Protein AF-A0A844Y993-F1 (afdb_monomer_lite)

Sequence (90 aa):
MMAAHPSSRDNRLALAAAIPFLLSLALLGFAISRQTFLAFAIGWPLVQIFGYGGSLSLAKGIIDHPLVKTQIVLHWMMLALVIAVLVGAA

Secondary structure (DSSP, 8-state):
-PPPPPPHHHHHHHHHHHHHHHHHHHHHHHHHHTT-HHHHHHHHHHHHHHHHHHHHHHTTT-TTSHHHHHHHHHHHHHHHHHHHHHHHT-

Radius of gyration: 15.12 Å; chains: 1; bounding box: 40×34×36 Å

Structure (mmCIF, N/CA/C/O backbone):
data_AF-A0A844Y993-F1
#
_entry.id   AF-A0A844Y993-F1
#
loop_
_atom_site.group_PDB
_atom_site.id
_atom_site.type_symbol
_atom_site.label_atom_id
_atom_site.label_alt_id
_atom_site.label_comp_id
_atom_site.label_asym_id
_atom_site.label_entity_id
_atom_site.label_seq_id
_atom_site.pdbx_PDB_ins_code
_atom_site.Cartn_x
_atom_site.Cartn_y
_atom_site.Cartn_z
_atom_site.occupancy
_atom_site.B_iso_or_equiv
_atom_site.auth_seq_id
_atom_site.auth_comp_id
_atom_site.auth_asym_id
_atom_site.auth_atom_id
_atom_site.pdbx_PDB_model_num
ATOM 1 N N . MET A 1 1 ? 16.897 -25.716 -13.729 1.00 45.41 1 MET A N 1
ATOM 2 C CA . MET A 1 1 ? 16.804 -24.284 -14.085 1.00 45.41 1 MET A CA 1
ATOM 3 C C . MET A 1 1 ? 17.245 -23.496 -12.855 1.00 45.41 1 MET A C 1
ATOM 5 O O . MET A 1 1 ? 16.499 -23.447 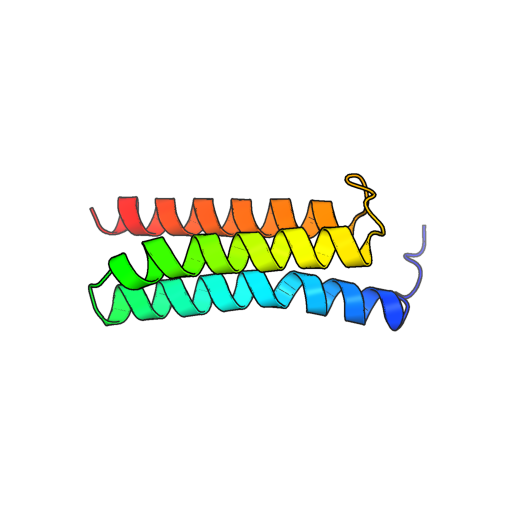-11.890 1.00 45.41 1 MET A O 1
ATOM 9 N N . MET A 1 2 ? 18.504 -23.046 -12.800 1.00 44.34 2 MET A N 1
ATOM 10 C CA . MET A 1 2 ? 19.033 -22.306 -11.641 1.00 44.34 2 MET A CA 1
ATOM 11 C C . MET A 1 2 ? 18.470 -20.882 -11.670 1.00 44.34 2 MET A C 1
ATOM 13 O O . MET A 1 2 ? 18.627 -20.193 -12.677 1.00 44.34 2 MET A O 1
ATOM 17 N N . ALA A 1 3 ? 17.784 -20.459 -10.607 1.00 59.53 3 ALA A N 1
ATOM 18 C CA . ALA A 1 3 ? 17.325 -19.080 -10.477 1.00 59.53 3 ALA A CA 1
ATOM 19 C C . ALA A 1 3 ? 18.550 -18.153 -10.462 1.00 59.53 3 ALA A C 1
ATOM 21 O O . ALA A 1 3 ? 19.442 -18.316 -9.629 1.00 59.53 3 ALA A O 1
ATOM 22 N N . ALA A 1 4 ? 18.620 -17.223 -11.416 1.00 66.81 4 ALA A N 1
ATOM 23 C CA . ALA A 1 4 ? 19.683 -16.228 -11.464 1.00 66.81 4 ALA A CA 1
ATOM 24 C C . ALA A 1 4 ? 19.681 -15.398 -10.170 1.00 66.81 4 ALA A C 1
ATOM 26 O O . ALA A 1 4 ? 18.618 -15.047 -9.654 1.00 66.81 4 ALA A O 1
ATOM 27 N N . HIS A 1 5 ? 20.867 -15.088 -9.645 1.00 67.31 5 HIS A N 1
ATOM 28 C CA . HIS A 1 5 ? 20.996 -14.282 -8.435 1.00 67.31 5 HIS A CA 1
ATOM 29 C C . HIS A 1 5 ? 20.410 -12.880 -8.702 1.00 67.31 5 HIS A C 1
ATOM 31 O O . HIS A 1 5 ? 20.826 -12.243 -9.675 1.00 67.31 5 HIS A O 1
ATOM 37 N N . PRO A 1 6 ? 19.451 -12.389 -7.894 1.00 70.31 6 PRO A N 1
ATOM 38 C CA . PRO A 1 6 ? 18.811 -11.102 -8.149 1.00 70.31 6 PRO A CA 1
ATOM 39 C C . PRO A 1 6 ? 19.845 -9.977 -8.111 1.00 70.31 6 PRO A C 1
ATOM 41 O O . PRO A 1 6 ? 20.707 -9.937 -7.225 1.00 70.31 6 PRO A O 1
ATOM 44 N N . SER A 1 7 ? 19.775 -9.067 -9.085 1.00 82.69 7 SER A N 1
ATOM 45 C CA . SER A 1 7 ? 20.707 -7.948 -9.153 1.00 82.69 7 SER A CA 1
ATOM 46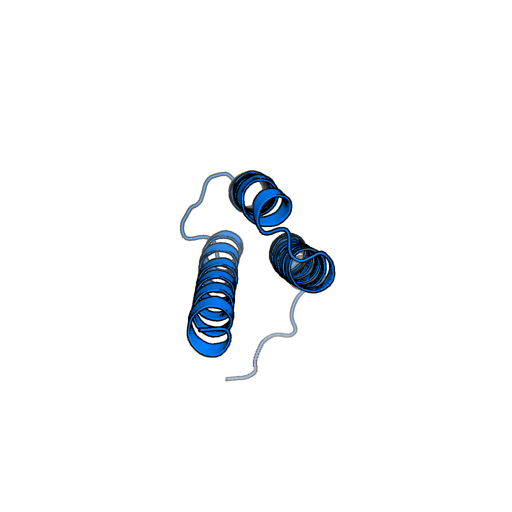 C C . SER A 1 7 ? 20.415 -6.930 -8.044 1.00 82.69 7 SER A C 1
ATOM 48 O O . SER A 1 7 ? 19.297 -6.814 -7.537 1.00 82.69 7 SER A O 1
ATOM 50 N N . SER A 1 8 ? 21.411 -6.117 -7.682 1.00 82.75 8 SER A N 1
ATOM 51 C CA . SER A 1 8 ? 21.229 -5.027 -6.708 1.00 82.75 8 SER A CA 1
ATOM 52 C C . SER A 1 8 ? 20.147 -4.025 -7.134 1.00 82.75 8 SER A C 1
ATOM 54 O O . SER A 1 8 ? 19.507 -3.402 -6.285 1.00 82.75 8 SER A O 1
ATOM 56 N N . ARG A 1 9 ? 19.911 -3.888 -8.445 1.00 82.62 9 ARG A N 1
ATOM 57 C CA . ARG A 1 9 ? 18.834 -3.079 -9.015 1.00 82.62 9 ARG A CA 1
ATOM 58 C C . ARG A 1 9 ? 17.466 -3.710 -8.763 1.00 82.62 9 ARG A C 1
ATOM 60 O O . ARG A 1 9 ? 16.559 -2.991 -8.354 1.00 82.62 9 ARG A O 1
ATOM 67 N N . ASP A 1 10 ? 17.333 -5.020 -8.944 1.00 81.12 10 ASP A N 1
ATOM 68 C CA . ASP A 1 10 ? 16.070 -5.736 -8.727 1.00 81.12 10 ASP A CA 1
ATOM 69 C C . ASP A 1 10 ? 15.646 -5.669 -7.259 1.00 81.12 10 ASP A C 1
ATOM 71 O O . ASP A 1 10 ? 14.489 -5.376 -6.966 1.00 81.12 10 ASP A O 1
ATOM 75 N N . ASN A 1 11 ? 16.599 -5.801 -6.331 1.00 84.00 11 ASN A N 1
ATOM 76 C CA . ASN A 1 11 ? 16.334 -5.641 -4.898 1.00 84.00 11 ASN A CA 1
ATOM 77 C C . ASN A 1 11 ? 15.847 -4.225 -4.550 1.00 84.00 11 ASN A C 1
ATOM 79 O O . ASN A 1 11 ? 14.917 -4.064 -3.761 1.00 84.00 11 ASN A O 1
ATOM 83 N N . ARG A 1 12 ? 16.437 -3.183 -5.156 1.00 85.38 12 ARG A N 1
ATOM 84 C CA . ARG A 1 12 ? 15.994 -1.790 -4.958 1.00 85.38 12 ARG A CA 1
ATOM 85 C C . ARG A 1 12 ? 14.589 -1.556 -5.504 1.00 85.38 12 ARG A C 1
ATOM 87 O O . ARG A 1 12 ? 13.805 -0.852 -4.877 1.00 85.38 12 ARG A O 1
ATOM 94 N N . LEU A 1 13 ? 14.271 -2.143 -6.654 1.00 85.38 13 LEU A N 1
ATOM 95 C CA . LEU A 1 13 ? 12.948 -2.053 -7.268 1.00 85.38 13 LEU A CA 1
ATOM 96 C C . LEU A 1 13 ? 11.894 -2.805 -6.448 1.00 85.38 13 LEU A C 1
ATOM 98 O O . LEU A 1 13 ? 10.815 -2.269 -6.210 1.00 85.38 13 LEU A O 1
ATOM 102 N N . ALA A 1 14 ? 12.220 -3.997 -5.947 1.00 82.75 14 ALA A N 1
ATOM 103 C CA . ALA A 1 14 ? 11.356 -4.743 -5.039 1.00 82.75 14 ALA A CA 1
ATOM 104 C C . ALA A 1 14 ? 11.084 -3.959 -3.746 1.00 82.75 14 ALA A C 1
ATOM 106 O O . ALA A 1 14 ? 9.933 -3.841 -3.328 1.00 82.75 14 ALA A O 1
ATOM 107 N N . LEU A 1 15 ? 12.116 -3.348 -3.155 1.00 86.44 15 LEU A N 1
ATOM 108 C CA . LEU A 1 15 ? 11.960 -2.493 -1.978 1.00 86.44 15 LEU A CA 1
ATOM 109 C C . LEU A 1 15 ? 11.090 -1.263 -2.278 1.00 86.44 15 LEU A C 1
ATOM 111 O O . LEU A 1 15 ? 10.184 -0.951 -1.510 1.00 86.44 15 LEU A O 1
ATOM 115 N N . ALA A 1 16 ? 11.316 -0.598 -3.414 1.00 86.62 16 ALA A N 1
ATOM 116 C CA . ALA A 1 16 ? 10.498 0.533 -3.846 1.00 86.62 16 ALA A CA 1
ATOM 117 C C . ALA A 1 16 ? 9.021 0.143 -4.027 1.00 86.62 16 ALA A C 1
ATOM 119 O O . ALA A 1 16 ? 8.134 0.921 -3.679 1.00 86.62 16 ALA A O 1
ATOM 120 N N . ALA A 1 17 ? 8.743 -1.070 -4.517 1.00 85.38 17 ALA A N 1
ATOM 121 C CA . ALA A 1 17 ? 7.383 -1.595 -4.595 1.00 85.38 17 ALA A CA 1
ATOM 122 C C . ALA A 1 17 ? 6.792 -1.955 -3.217 1.00 85.38 17 ALA A C 1
ATOM 124 O O . ALA A 1 17 ? 5.599 -1.783 -2.984 1.00 85.38 17 ALA A O 1
ATOM 125 N N . ALA A 1 18 ? 7.602 -2.421 -2.271 1.00 90.56 18 ALA A N 1
ATOM 126 C CA . ALA A 1 18 ? 7.110 -2.787 -0.947 1.00 90.56 18 ALA A CA 1
ATOM 127 C C . ALA A 1 18 ? 6.701 -1.569 -0.097 1.00 90.56 18 ALA A C 1
ATOM 129 O O . ALA A 1 18 ? 5.781 -1.675 0.711 1.00 90.56 18 ALA A O 1
ATOM 130 N N . ILE A 1 19 ? 7.343 -0.408 -0.280 1.00 93.75 19 ILE A N 1
ATOM 131 C CA . ILE A 1 19 ? 7.112 0.782 0.560 1.00 93.75 19 ILE A CA 1
ATOM 132 C C . ILE A 1 19 ? 5.632 1.224 0.582 1.00 93.75 19 ILE A C 1
ATOM 134 O O . ILE A 1 19 ? 5.080 1.320 1.679 1.00 93.75 19 ILE A O 1
ATOM 138 N N . PRO A 1 20 ? 4.942 1.446 -0.557 1.00 94.81 20 PRO A N 1
ATOM 139 C CA . PRO A 1 20 ? 3.523 1.825 -0.552 1.00 94.81 20 PRO A CA 1
ATOM 140 C C . PRO A 1 20 ? 2.616 0.796 0.132 1.00 94.81 20 PRO A C 1
ATOM 142 O O . PRO A 1 20 ? 1.689 1.156 0.858 1.00 94.81 20 PRO A O 1
ATOM 145 N N . PHE A 1 21 ? 2.913 -0.493 -0.033 1.00 94.50 21 PHE A N 1
ATOM 146 C CA . PHE A 1 21 ? 2.161 -1.553 0.630 1.00 94.50 21 PHE A CA 1
ATOM 147 C C . PHE A 1 21 ? 2.335 -1.509 2.154 1.00 94.50 21 PHE A C 1
ATOM 149 O O . PHE A 1 21 ? 1.351 -1.505 2.891 1.00 94.50 21 PHE A O 1
ATOM 156 N N . LEU A 1 22 ? 3.576 -1.397 2.635 1.00 95.94 22 LEU A N 1
ATOM 157 C CA . LEU A 1 22 ? 3.867 -1.312 4.069 1.00 95.94 22 LEU A CA 1
ATOM 158 C C . LEU A 1 22 ? 3.277 -0.045 4.703 1.00 95.94 22 LEU A C 1
ATOM 160 O O . LEU A 1 22 ? 2.752 -0.106 5.814 1.00 95.94 22 LEU A O 1
ATOM 164 N N . LEU A 1 23 ? 3.299 1.085 3.990 1.00 96.81 23 LEU A N 1
ATOM 165 C CA . LEU A 1 23 ? 2.627 2.314 4.422 1.00 96.81 23 LEU A CA 1
ATOM 166 C C . LEU A 1 23 ? 1.113 2.124 4.530 1.00 96.81 23 LEU A C 1
ATOM 168 O O . LEU A 1 23 ? 0.512 2.572 5.505 1.00 96.81 23 LEU A O 1
ATOM 172 N N . SER A 1 24 ? 0.502 1.426 3.571 1.00 96.31 24 SER A N 1
ATOM 173 C CA . SER A 1 24 ? -0.926 1.095 3.623 1.00 96.31 24 SER A CA 1
ATOM 174 C C . SER A 1 24 ? -1.257 0.239 4.848 1.00 96.31 24 SER A C 1
ATOM 176 O O . SER A 1 24 ? -2.238 0.509 5.540 1.00 96.31 24 SER A O 1
ATOM 178 N N . LEU A 1 25 ? -0.412 -0.749 5.160 1.00 95.75 25 LEU A N 1
ATOM 179 C CA . LEU A 1 25 ? -0.584 -1.616 6.325 1.00 95.75 25 LEU A CA 1
ATOM 180 C C . LEU A 1 25 ? -0.451 -0.838 7.643 1.00 95.75 25 LEU A C 1
ATOM 182 O O . LEU A 1 25 ? -1.284 -0.986 8.538 1.00 95.75 25 LEU A O 1
ATOM 186 N N . ALA A 1 26 ? 0.553 0.036 7.745 1.00 95.56 26 ALA A N 1
ATOM 187 C CA . ALA A 1 26 ? 0.739 0.910 8.900 1.00 95.56 26 ALA A CA 1
ATOM 188 C C . ALA A 1 26 ? -0.456 1.856 9.097 1.00 95.56 26 ALA A C 1
ATOM 190 O O . ALA A 1 26 ? -0.938 2.025 10.218 1.00 95.56 26 ALA A O 1
ATOM 191 N N . LEU A 1 27 ? -0.973 2.433 8.007 1.00 95.44 27 LEU A N 1
ATOM 192 C CA . LEU A 1 27 ? -2.137 3.314 8.041 1.00 95.44 27 LEU A CA 1
ATOM 193 C C . LEU A 1 27 ? -3.408 2.572 8.479 1.00 95.44 27 LEU A C 1
ATOM 195 O O . LEU A 1 27 ? -4.187 3.117 9.260 1.00 95.44 27 LEU A O 1
ATOM 199 N N . LEU A 1 28 ? -3.607 1.331 8.021 1.00 94.50 28 LEU A N 1
ATOM 200 C CA . LEU A 1 28 ? -4.731 0.500 8.457 1.00 94.50 28 LEU A CA 1
ATOM 201 C C . LEU A 1 28 ? -4.630 0.169 9.950 1.00 94.50 28 LEU A C 1
ATOM 203 O O . LEU A 1 28 ? -5.601 0.352 10.681 1.00 94.50 28 LEU A O 1
ATOM 207 N N . GLY A 1 29 ? -3.453 -0.253 10.424 1.00 92.94 29 GLY A N 1
ATOM 208 C CA . GLY A 1 29 ? -3.220 -0.511 11.848 1.00 92.94 29 GLY A CA 1
ATOM 209 C C . GLY A 1 29 ? -3.472 0.727 12.714 1.00 92.94 29 GLY A C 1
ATOM 210 O O . GLY A 1 29 ? -4.142 0.643 13.745 1.00 92.94 29 GLY A O 1
ATOM 211 N N . PHE A 1 30 ? -3.016 1.899 12.260 1.00 93.56 30 PHE A N 1
ATOM 212 C CA . PHE A 1 30 ? -3.307 3.174 12.913 1.00 93.56 30 PHE A CA 1
ATOM 213 C C . PHE A 1 30 ? -4.815 3.454 12.980 1.00 93.56 30 PHE A C 1
ATOM 215 O O . PHE A 1 30 ? -5.331 3.739 14.062 1.00 93.56 30 PHE A O 1
ATOM 222 N N . ALA A 1 31 ? -5.529 3.328 11.859 1.00 92.69 31 ALA A N 1
ATOM 223 C CA . ALA A 1 31 ? -6.970 3.558 11.789 1.00 92.69 31 ALA A CA 1
ATOM 224 C C . ALA A 1 31 ? -7.763 2.647 12.737 1.00 92.69 31 ALA A C 1
ATOM 226 O O . ALA A 1 31 ? -8.652 3.133 13.437 1.00 92.69 31 ALA A O 1
ATOM 227 N N . ILE A 1 32 ? -7.388 1.366 12.826 1.00 91.31 32 ILE A N 1
ATOM 228 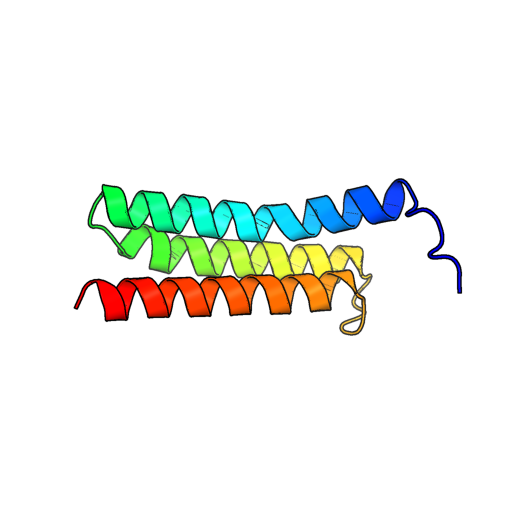C CA . ILE A 1 32 ? -7.975 0.410 13.774 1.00 91.31 32 ILE A CA 1
ATOM 229 C C . ILE A 1 32 ? -7.708 0.860 15.217 1.00 91.31 32 ILE A C 1
ATOM 231 O O . ILE A 1 32 ? -8.646 1.007 15.995 1.00 91.31 32 ILE A O 1
ATOM 235 N N . SER A 1 33 ? -6.450 1.157 15.570 1.00 90.56 33 SER A N 1
ATOM 236 C CA . SER A 1 33 ? -6.075 1.560 16.940 1.00 90.56 33 SER A CA 1
ATOM 237 C C . SER A 1 33 ? -6.764 2.839 17.429 1.00 90.56 33 SER A C 1
ATOM 239 O O . SER A 1 33 ? -6.987 3.013 18.624 1.00 90.56 33 SER A O 1
ATOM 241 N N . ARG A 1 34 ? -7.092 3.750 16.507 1.00 90.69 34 ARG A N 1
ATOM 242 C CA . ARG A 1 34 ? -7.730 5.040 16.792 1.00 90.69 34 ARG A CA 1
ATOM 243 C C . ARG A 1 34 ? -9.238 5.031 16.547 1.00 90.69 34 ARG A C 1
ATOM 245 O O . ARG A 1 34 ? -9.858 6.077 16.708 1.00 90.69 34 ARG A O 1
ATOM 252 N N . GLN A 1 35 ? -9.802 3.891 16.138 1.00 85.19 35 GLN A N 1
ATOM 253 C CA . GLN A 1 35 ? -11.212 3.742 15.761 1.00 85.19 35 GLN A CA 1
ATOM 254 C C . GLN A 1 35 ? -11.667 4.796 14.736 1.00 85.19 35 GLN A C 1
ATOM 256 O O . GLN A 1 35 ? -12.805 5.260 14.748 1.00 85.19 35 GLN A O 1
ATOM 261 N N . THR A 1 36 ? -10.763 5.197 13.837 1.00 88.94 36 THR A N 1
ATOM 262 C CA . THR A 1 36 ? -11.027 6.216 12.817 1.00 88.94 36 THR A CA 1
ATOM 263 C C . THR A 1 36 ? -10.582 5.730 11.448 1.00 88.94 36 THR A C 1
ATOM 265 O O . THR A 1 36 ? -9.415 5.806 11.061 1.00 88.94 36 THR A O 1
ATOM 268 N N . PHE A 1 37 ? -11.549 5.244 10.674 1.00 90.06 37 PHE A N 1
ATOM 269 C CA . PHE A 1 37 ? -11.315 4.825 9.293 1.00 90.06 37 PHE A CA 1
ATOM 270 C C . PHE A 1 37 ? -11.157 6.002 8.326 1.00 90.06 37 PHE A C 1
ATOM 272 O O . PHE A 1 37 ? -10.697 5.792 7.209 1.00 90.06 37 PHE A O 1
ATOM 279 N N . LEU A 1 38 ? -11.464 7.239 8.738 1.00 90.12 38 LEU A N 1
ATOM 280 C CA . LEU A 1 38 ? -11.353 8.416 7.871 1.00 90.12 38 LEU A CA 1
ATOM 281 C C . LEU A 1 38 ? -9.911 8.645 7.398 1.00 90.12 38 LEU A C 1
ATOM 283 O O . LEU A 1 38 ? -9.675 8.882 6.214 1.00 90.12 38 LEU A O 1
ATOM 287 N N . ALA A 1 39 ? -8.938 8.519 8.307 1.00 88.50 39 ALA A N 1
ATOM 288 C CA . ALA A 1 39 ? -7.524 8.659 7.967 1.00 88.50 39 ALA A CA 1
ATOM 289 C C . ALA A 1 39 ? -7.084 7.607 6.936 1.00 88.50 39 ALA A C 1
ATOM 291 O O . ALA A 1 39 ? -6.355 7.929 6.000 1.00 88.50 39 ALA A O 1
ATOM 292 N N . PHE A 1 40 ? -7.572 6.369 7.069 1.00 94.31 40 PHE A N 1
ATOM 293 C CA . PHE A 1 40 ? -7.316 5.308 6.099 1.00 94.31 40 PHE A CA 1
ATOM 294 C C . PHE A 1 40 ? -8.007 5.575 4.758 1.00 94.31 40 PHE A C 1
ATOM 296 O O . PHE A 1 40 ? -7.363 5.494 3.718 1.00 94.31 40 PHE A O 1
ATOM 303 N N . ALA A 1 41 ? -9.284 5.961 4.777 1.00 93.00 41 ALA A N 1
ATOM 304 C CA . ALA A 1 41 ? -10.077 6.228 3.580 1.00 93.00 41 ALA A CA 1
ATOM 305 C C . ALA A 1 41 ? -9.480 7.336 2.699 1.00 93.00 41 ALA A C 1
ATOM 307 O O . ALA A 1 41 ? -9.611 7.277 1.482 1.00 93.00 41 ALA A O 1
ATOM 308 N N . ILE A 1 42 ? -8.803 8.321 3.299 1.00 94.88 42 ILE A N 1
ATOM 309 C CA . ILE A 1 42 ? -8.110 9.394 2.570 1.00 94.88 42 ILE A CA 1
ATOM 310 C C . ILE A 1 42 ? -6.668 8.996 2.241 1.00 94.88 42 ILE A C 1
ATOM 312 O O . ILE A 1 42 ? -6.220 9.132 1.102 1.00 94.88 42 ILE A O 1
ATOM 316 N N . GLY A 1 43 ? -5.918 8.513 3.232 1.00 95.25 43 GLY A N 1
ATOM 317 C CA . GLY A 1 43 ? -4.491 8.254 3.072 1.00 95.25 43 GLY A CA 1
ATOM 318 C C . GLY A 1 43 ? -4.198 7.073 2.151 1.00 95.25 43 GLY A C 1
ATOM 319 O O . GLY A 1 43 ? -3.233 7.124 1.392 1.00 95.25 43 GLY A O 1
ATOM 320 N N . TRP A 1 44 ? -5.036 6.035 2.147 1.00 96.25 44 TRP A N 1
ATOM 321 C CA . TRP A 1 44 ? -4.798 4.855 1.323 1.00 96.25 44 TRP A CA 1
ATOM 322 C C . TRP A 1 44 ? -4.888 5.155 -0.185 1.00 96.25 44 TRP A C 1
ATOM 324 O O . TRP A 1 44 ? -3.933 4.827 -0.890 1.00 96.25 44 TRP A O 1
ATOM 334 N N . PRO A 1 45 ? -5.918 5.854 -0.708 1.00 96.25 45 PRO A N 1
ATOM 335 C CA . PRO A 1 45 ? -5.918 6.324 -2.096 1.00 96.25 45 PRO A CA 1
ATOM 336 C C . PRO A 1 45 ? -4.704 7.183 -2.466 1.00 96.25 45 PRO A C 1
ATOM 338 O O . PRO A 1 45 ? -4.154 7.015 -3.553 1.00 96.25 45 PRO A O 1
ATOM 341 N N . LEU A 1 46 ? -4.239 8.062 -1.570 1.00 97.00 46 LEU A N 1
ATOM 342 C CA . LEU A 1 46 ? -3.029 8.854 -1.815 1.00 97.00 46 LEU A CA 1
ATOM 343 C C . LEU A 1 46 ? -1.801 7.952 -1.973 1.00 97.00 46 LEU A C 1
ATOM 345 O O . LEU A 1 46 ? -1.049 8.097 -2.936 1.00 97.00 46 LEU A O 1
ATOM 349 N N . VAL A 1 47 ? -1.629 6.976 -1.078 1.00 96.88 47 VAL A N 1
ATOM 350 C CA . VAL A 1 47 ? -0.549 5.983 -1.168 1.00 96.88 47 VAL A CA 1
ATOM 351 C C . VAL A 1 47 ? -0.625 5.199 -2.483 1.00 96.88 47 VAL A C 1
ATOM 353 O O . VAL A 1 47 ? 0.413 4.993 -3.112 1.00 96.88 47 VAL A O 1
ATOM 356 N N . GLN A 1 48 ? -1.824 4.840 -2.954 1.00 94.81 48 GLN A N 1
ATOM 357 C CA . GLN A 1 48 ? -2.005 4.180 -4.252 1.00 94.81 48 GLN A CA 1
ATOM 358 C C . GLN A 1 48 ? -1.571 5.067 -5.420 1.00 94.81 48 GLN A C 1
ATOM 360 O O . GLN A 1 48 ? -0.826 4.611 -6.284 1.00 94.81 48 GLN A O 1
ATOM 365 N N . ILE A 1 49 ? -1.979 6.339 -5.440 1.00 95.88 49 ILE A N 1
ATOM 366 C CA . ILE A 1 49 ? -1.598 7.282 -6.502 1.00 95.88 49 ILE A CA 1
ATOM 367 C C . ILE A 1 49 ? -0.074 7.406 -6.582 1.00 95.88 49 ILE A C 1
ATOM 369 O O . ILE A 1 49 ? 0.498 7.285 -7.666 1.00 95.88 49 ILE A O 1
ATOM 373 N N . PHE A 1 50 ? 0.602 7.583 -5.444 1.00 94.38 50 PHE A N 1
ATOM 374 C CA . PHE A 1 50 ? 2.062 7.670 -5.418 1.00 94.38 50 PHE A CA 1
ATOM 375 C C . PHE A 1 50 ? 2.741 6.332 -5.740 1.00 94.38 50 PHE A C 1
ATOM 377 O O . PHE A 1 50 ? 3.749 6.317 -6.445 1.00 94.38 50 PHE A O 1
ATOM 384 N N . GLY A 1 51 ? 2.190 5.206 -5.284 1.00 93.81 51 GLY A N 1
ATOM 385 C CA . GLY A 1 51 ? 2.718 3.871 -5.566 1.00 93.81 51 GLY A CA 1
ATOM 386 C C . GLY A 1 51 ? 2.623 3.498 -7.047 1.00 93.81 51 GLY A C 1
ATOM 387 O O . GLY A 1 51 ? 3.622 3.100 -7.655 1.00 93.81 51 GLY A O 1
ATOM 388 N N . TYR A 1 52 ? 1.454 3.675 -7.663 1.00 93.81 52 TYR A N 1
ATOM 389 C CA . TYR A 1 52 ? 1.256 3.434 -9.093 1.00 93.81 52 TYR A CA 1
ATOM 390 C C . TYR A 1 52 ? 1.974 4.469 -9.953 1.00 93.81 52 TYR A C 1
ATOM 392 O O . TYR A 1 52 ? 2.676 4.093 -10.884 1.00 93.81 52 TYR A O 1
ATOM 400 N N . GLY A 1 53 ? 1.880 5.757 -9.619 1.00 93.81 53 GLY A N 1
ATOM 401 C CA . GLY A 1 53 ? 2.583 6.813 -10.347 1.00 93.81 53 GLY A CA 1
ATOM 402 C C . GLY A 1 53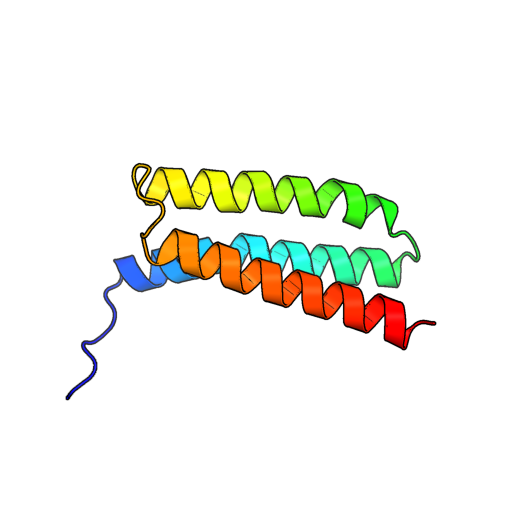 ? 4.103 6.634 -10.302 1.00 93.81 53 GLY A C 1
ATOM 403 O O . GLY A 1 53 ? 4.773 6.699 -11.332 1.00 93.81 53 GLY A O 1
ATOM 404 N N . GLY A 1 54 ? 4.651 6.327 -9.124 1.00 92.62 54 GLY A N 1
ATOM 405 C CA . GLY A 1 54 ? 6.074 6.053 -8.937 1.00 92.62 54 GLY A CA 1
ATOM 406 C C . GLY A 1 54 ? 6.530 4.789 -9.663 1.00 92.62 54 GLY A C 1
ATOM 407 O O . GLY A 1 54 ? 7.541 4.815 -10.364 1.00 92.62 54 GLY A O 1
ATOM 408 N N . SER A 1 55 ? 5.772 3.692 -9.559 1.00 93.06 55 SER A N 1
ATOM 409 C CA . SER A 1 55 ? 6.102 2.452 -10.273 1.00 93.06 55 SER A CA 1
ATOM 410 C C . SER A 1 55 ? 6.009 2.607 -11.790 1.00 93.06 55 SER A C 1
ATOM 412 O O . SER A 1 55 ? 6.894 2.126 -12.495 1.00 93.06 55 SER A O 1
ATOM 414 N N . LEU A 1 56 ? 5.016 3.335 -12.301 1.00 94.50 56 LEU A N 1
ATOM 415 C CA . LEU A 1 56 ? 4.876 3.616 -13.726 1.00 94.50 56 LEU A CA 1
ATOM 416 C C . LEU A 1 56 ? 6.014 4.504 -14.245 1.00 94.50 56 LEU A C 1
ATOM 418 O O . LEU A 1 56 ? 6.572 4.229 -15.307 1.00 94.50 56 LEU A O 1
ATOM 422 N N . SER A 1 57 ? 6.400 5.526 -13.478 1.00 92.81 57 SER A N 1
ATOM 423 C CA . SER A 1 57 ? 7.545 6.388 -13.790 1.00 92.81 57 SER A CA 1
ATOM 424 C C . SER A 1 57 ? 8.853 5.588 -13.854 1.00 92.81 57 SER A C 1
ATOM 426 O O . SER A 1 57 ? 9.581 5.651 -14.846 1.00 92.81 57 SER A O 1
ATOM 428 N N . LEU A 1 58 ? 9.111 4.733 -12.856 1.00 90.94 58 LEU A N 1
ATOM 429 C CA . LEU A 1 58 ? 10.275 3.838 -12.834 1.00 90.94 58 LEU A CA 1
ATOM 430 C C . LEU A 1 58 ? 10.248 2.797 -13.965 1.00 90.94 58 LEU A C 1
ATOM 432 O O . LEU A 1 58 ? 11.301 2.426 -14.487 1.00 90.94 58 LEU A O 1
ATOM 436 N N . ALA A 1 59 ? 9.055 2.361 -14.368 1.00 91.00 59 ALA A N 1
ATOM 437 C CA . ALA A 1 59 ? 8.825 1.479 -15.507 1.00 91.00 59 ALA A CA 1
ATOM 438 C C . ALA A 1 59 ? 8.840 2.207 -16.864 1.00 91.00 59 ALA A C 1
ATOM 440 O O . ALA A 1 59 ? 8.601 1.573 -17.891 1.00 91.00 59 ALA A O 1
ATOM 441 N N . LYS A 1 60 ? 9.109 3.521 -16.896 1.00 91.81 60 LYS A N 1
ATOM 442 C CA . LYS A 1 60 ? 9.097 4.353 -18.112 1.00 91.81 60 LYS A CA 1
ATOM 443 C C . LYS A 1 60 ? 7.775 4.269 -18.890 1.00 91.81 60 LYS A C 1
ATOM 445 O O . LYS A 1 60 ? 7.775 4.260 -20.117 1.00 91.81 60 LYS A O 1
ATOM 450 N N . GLY A 1 61 ? 6.653 4.169 -18.180 1.00 91.12 61 GLY A N 1
ATOM 451 C CA . GLY A 1 61 ? 5.319 4.066 -18.778 1.00 91.12 61 GLY A CA 1
ATOM 452 C C . GLY A 1 61 ? 4.908 2.656 -19.215 1.00 91.12 61 GLY A C 1
ATOM 453 O O . GLY A 1 61 ? 3.800 2.484 -19.715 1.00 91.12 61 GLY A O 1
ATOM 454 N N . ILE A 1 62 ? 5.749 1.634 -19.020 1.00 91.69 62 ILE A N 1
ATOM 455 C CA . ILE A 1 62 ? 5.428 0.256 -19.411 1.00 91.69 62 ILE A CA 1
ATOM 456 C C . ILE A 1 62 ? 4.538 -0.387 -18.340 1.00 91.69 62 ILE A C 1
ATOM 458 O O . ILE A 1 62 ? 5.011 -0.766 -17.269 1.00 91.69 62 ILE A O 1
ATOM 462 N N . ILE A 1 63 ? 3.251 -0.552 -18.647 1.00 89.06 63 ILE A N 1
ATOM 463 C CA . ILE A 1 63 ? 2.260 -1.154 -17.735 1.00 89.06 63 ILE A CA 1
ATOM 464 C C . ILE A 1 63 ? 2.585 -2.619 -17.424 1.00 89.06 63 ILE A C 1
ATOM 466 O O . ILE A 1 63 ? 2.426 -3.068 -16.291 1.00 89.06 63 ILE A O 1
ATOM 470 N N . ASP A 1 64 ? 3.105 -3.359 -18.404 1.00 92.06 64 ASP A N 1
ATOM 471 C CA . ASP A 1 64 ? 3.431 -4.774 -18.230 1.00 92.06 64 ASP A CA 1
ATOM 472 C C . ASP A 1 64 ? 4.698 -5.043 -17.406 1.00 92.06 64 ASP A C 1
ATOM 474 O O . ASP A 1 64 ? 5.056 -6.202 -17.170 1.00 92.06 64 ASP A O 1
ATOM 478 N N . HIS A 1 65 ? 5.370 -3.986 -16.949 1.00 90.06 65 HIS A N 1
ATOM 479 C CA . HIS A 1 65 ? 6.602 -4.094 -16.191 1.00 90.06 65 HIS A CA 1
ATOM 480 C C . HIS A 1 65 ? 6.363 -4.804 -14.843 1.00 90.06 65 HIS A C 1
ATOM 482 O O . HIS A 1 65 ? 5.403 -4.472 -14.137 1.00 90.06 65 HIS A O 1
ATOM 488 N N . PRO A 1 66 ? 7.257 -5.720 -14.415 1.00 90.50 66 PRO A N 1
ATOM 489 C CA . PRO A 1 66 ? 7.098 -6.467 -13.164 1.00 90.50 66 PRO A CA 1
ATOM 490 C C . PRO A 1 66 ? 6.836 -5.581 -11.943 1.00 90.50 66 PRO A C 1
ATOM 492 O O . PRO A 1 66 ? 5.999 -5.911 -11.117 1.00 90.50 66 PRO A O 1
ATOM 495 N N . LEU A 1 67 ? 7.483 -4.414 -11.860 1.00 90.62 67 LEU A N 1
ATOM 496 C CA . LEU A 1 67 ? 7.272 -3.441 -10.778 1.00 90.62 67 LEU A CA 1
ATOM 497 C C . LEU A 1 67 ? 5.808 -2.977 -10.651 1.00 90.62 67 LEU A C 1
ATOM 499 O O . LEU A 1 67 ? 5.286 -2.893 -9.542 1.00 90.62 67 LEU A O 1
ATOM 503 N N . VAL A 1 68 ? 5.160 -2.677 -11.780 1.00 92.25 68 VAL A N 1
ATOM 504 C CA . VAL A 1 68 ? 3.772 -2.196 -11.818 1.00 92.25 68 VAL A CA 1
ATOM 505 C C . VAL A 1 68 ? 2.827 -3.339 -11.455 1.00 92.25 68 VAL A C 1
ATOM 507 O O . VAL A 1 68 ? 1.955 -3.171 -10.605 1.00 92.25 68 VAL A O 1
ATOM 510 N N . LYS A 1 69 ? 3.058 -4.536 -12.013 1.00 92.88 69 LYS A N 1
ATOM 511 C CA . LYS A 1 69 ? 2.290 -5.745 -11.671 1.00 92.88 69 LYS A CA 1
ATOM 512 C C . LYS A 1 69 ? 2.396 -6.088 -10.188 1.00 92.88 69 LYS A C 1
ATOM 514 O O . LYS A 1 69 ? 1.375 -6.318 -9.549 1.00 92.88 69 LYS A O 1
ATOM 519 N N . THR A 1 70 ? 3.603 -6.055 -9.625 1.00 92.94 70 THR A N 1
ATOM 520 C CA . THR A 1 70 ? 3.822 -6.265 -8.191 1.00 92.94 70 THR A CA 1
ATOM 521 C C . THR A 1 70 ? 3.054 -5.239 -7.367 1.00 92.94 70 THR A C 1
ATOM 523 O O . THR A 1 70 ? 2.415 -5.623 -6.393 1.00 92.94 70 THR A O 1
ATOM 526 N N . GLN A 1 71 ? 3.036 -3.962 -7.768 1.00 94.06 71 GLN A N 1
ATOM 527 C CA . GLN A 1 71 ? 2.244 -2.963 -7.051 1.00 94.06 71 GLN A CA 1
ATOM 528 C C . GLN A 1 71 ? 0.747 -3.258 -7.047 1.00 94.06 71 GLN A C 1
ATOM 530 O O . GLN A 1 71 ? 0.106 -3.146 -6.003 1.00 94.06 71 GLN A O 1
ATOM 535 N N . ILE A 1 72 ? 0.203 -3.653 -8.199 1.00 94.06 72 ILE A N 1
ATOM 536 C CA . ILE A 1 72 ? -1.207 -4.031 -8.333 1.00 94.06 72 ILE A CA 1
ATOM 537 C C . ILE A 1 72 ? -1.515 -5.204 -7.398 1.00 94.06 72 ILE A C 1
ATOM 539 O O . ILE A 1 72 ? -2.452 -5.131 -6.606 1.00 94.06 72 ILE A O 1
ATOM 543 N N . VAL A 1 73 ? -0.696 -6.260 -7.436 1.00 95.44 73 VAL A N 1
ATOM 544 C CA . VAL A 1 73 ? -0.878 -7.448 -6.588 1.00 95.44 73 VAL A CA 1
ATOM 545 C C . VAL A 1 73 ? -0.831 -7.087 -5.103 1.00 95.44 73 VAL A C 1
ATOM 547 O O . VAL A 1 73 ? -1.717 -7.494 -4.354 1.00 95.44 73 VAL A O 1
ATOM 550 N N . LEU A 1 74 ? 0.148 -6.287 -4.672 1.00 95.06 74 LEU A N 1
ATOM 551 C CA . LEU A 1 74 ? 0.271 -5.878 -3.272 1.00 95.06 74 LEU A CA 1
ATOM 552 C C . LEU A 1 74 ? -0.941 -5.066 -2.793 1.00 95.06 74 LEU A C 1
ATOM 554 O O . LEU A 1 74 ? -1.422 -5.270 -1.680 1.00 95.06 74 LEU A O 1
ATOM 558 N N . HIS A 1 75 ? -1.488 -4.183 -3.625 1.00 94.56 75 HIS A N 1
ATOM 559 C CA . HIS A 1 75 ? -2.680 -3.418 -3.256 1.00 94.56 75 HIS A CA 1
ATOM 560 C C . HIS A 1 75 ? -3.965 -4.248 -3.288 1.00 94.56 75 HIS A C 1
ATOM 562 O O . HIS A 1 75 ? -4.843 -4.019 -2.459 1.00 94.56 75 HIS A O 1
ATOM 568 N N . TRP A 1 76 ? -4.063 -5.258 -4.156 1.00 96.19 76 TRP A N 1
ATOM 569 C CA . TRP A 1 76 ? -5.136 -6.255 -4.076 1.00 96.19 76 TRP A CA 1
ATOM 570 C C . TRP A 1 76 ? -5.064 -7.070 -2.786 1.00 96.19 76 TRP A C 1
ATOM 572 O O . TRP A 1 76 ? -6.089 -7.279 -2.140 1.00 96.19 76 TRP A O 1
ATOM 582 N N . MET A 1 77 ? -3.862 -7.477 -2.367 1.00 95.88 77 MET A N 1
ATOM 583 C CA . MET A 1 77 ? -3.664 -8.108 -1.059 1.00 95.88 77 MET A CA 1
ATOM 584 C C . MET A 1 77 ? -4.092 -7.169 0.072 1.00 95.88 77 MET A C 1
ATOM 586 O O . MET A 1 77 ? -4.793 -7.590 0.987 1.00 95.88 77 MET A O 1
ATOM 590 N N . MET A 1 78 ? -3.726 -5.887 -0.011 1.00 96.12 78 MET A N 1
ATOM 591 C CA . MET A 1 78 ? -4.142 -4.884 0.967 1.00 96.12 78 MET A CA 1
ATOM 592 C C . MET A 1 78 ? -5.667 -4.736 1.025 1.00 96.12 78 MET A C 1
ATOM 594 O O . MET A 1 78 ? -6.237 -4.711 2.111 1.00 96.12 78 MET A O 1
ATOM 598 N N . LEU A 1 79 ? -6.343 -4.687 -0.126 1.00 96.00 79 LEU A N 1
ATOM 599 C CA . LEU A 1 79 ? -7.802 -4.629 -0.192 1.00 96.00 79 LEU A CA 1
ATOM 600 C C . LEU A 1 79 ? -8.441 -5.871 0.443 1.00 96.00 79 LEU A C 1
ATOM 602 O O . LEU A 1 79 ? -9.385 -5.737 1.218 1.00 96.00 79 LEU A O 1
ATOM 606 N N . ALA A 1 80 ? -7.908 -7.065 0.173 1.00 96.50 80 ALA A N 1
ATOM 607 C CA . ALA A 1 80 ? -8.380 -8.296 0.802 1.00 96.50 80 ALA A CA 1
ATOM 608 C C . ALA A 1 80 ? -8.230 -8.251 2.334 1.00 96.50 80 ALA A C 1
ATOM 610 O O . ALA A 1 80 ? -9.148 -8.649 3.047 1.00 96.50 80 ALA A O 1
ATOM 611 N N . LEU A 1 81 ? -7.118 -7.708 2.845 1.00 94.94 81 LEU A N 1
ATOM 612 C CA . LEU A 1 81 ? -6.915 -7.501 4.283 1.00 94.94 81 LEU A CA 1
ATOM 613 C C . LEU A 1 81 ? -7.914 -6.500 4.871 1.00 94.94 81 LEU A C 1
ATOM 615 O O . LEU A 1 81 ? -8.468 -6.756 5.935 1.00 94.94 81 LEU A O 1
ATOM 619 N N . VAL A 1 82 ? -8.183 -5.387 4.181 1.00 94.50 82 VAL A N 1
ATOM 620 C CA . VAL A 1 82 ? -9.208 -4.41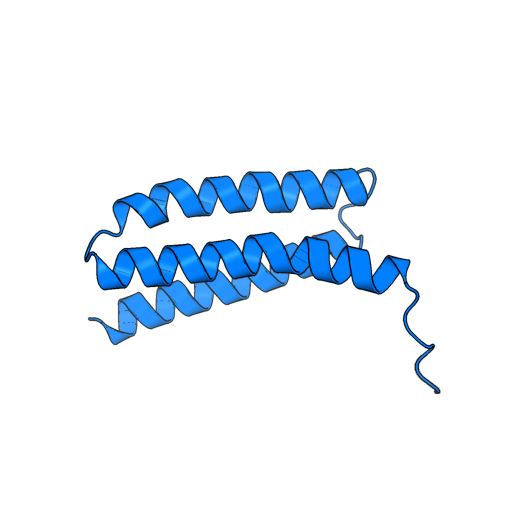6 4.602 1.00 94.50 82 VAL A CA 1
ATOM 621 C C . VAL A 1 82 ? -10.573 -5.092 4.693 1.00 94.50 82 VAL A C 1
ATO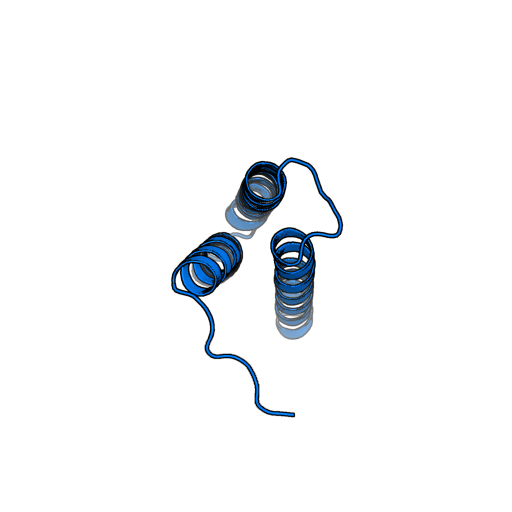M 623 O O . VAL A 1 82 ? -11.243 -4.962 5.711 1.00 94.50 82 VAL A O 1
ATOM 626 N N . ILE A 1 83 ? -10.970 -5.851 3.669 1.00 94.88 83 ILE A N 1
ATOM 627 C CA . ILE A 1 83 ? -12.239 -6.589 3.666 1.00 94.88 83 ILE A CA 1
ATOM 628 C C . ILE A 1 83 ? -12.283 -7.582 4.830 1.00 94.88 83 ILE A C 1
ATOM 630 O O . ILE A 1 83 ? -13.273 -7.618 5.554 1.00 94.88 83 ILE A O 1
ATOM 634 N N . ALA A 1 84 ? -11.211 -8.347 5.051 1.00 94.19 84 ALA A N 1
ATOM 635 C CA . ALA A 1 84 ? -11.131 -9.299 6.155 1.00 94.19 84 ALA A CA 1
ATOM 636 C C . ALA A 1 84 ? -11.274 -8.617 7.524 1.00 94.19 84 ALA A C 1
ATOM 638 O O . ALA A 1 84 ? -11.976 -9.136 8.385 1.00 94.19 84 ALA A O 1
ATOM 639 N N . VAL A 1 85 ? -10.664 -7.442 7.716 1.00 91.50 85 VAL A N 1
ATOM 640 C CA . VAL A 1 85 ? -10.830 -6.642 8.938 1.00 91.50 85 VAL A CA 1
ATOM 641 C C . VAL A 1 85 ? -12.269 -6.164 9.087 1.00 91.50 85 VAL A C 1
ATOM 643 O O . VAL A 1 85 ? -12.823 -6.282 10.170 1.00 91.50 85 VAL A O 1
ATOM 646 N N . LEU A 1 86 ? -12.887 -5.639 8.028 1.00 90.38 86 LEU A N 1
ATOM 647 C CA . LEU A 1 86 ? -14.254 -5.117 8.096 1.00 90.38 86 LEU A CA 1
ATOM 648 C C . LEU A 1 86 ? -15.288 -6.219 8.355 1.00 90.38 86 LEU A C 1
ATOM 650 O O . LEU A 1 86 ? -16.224 -5.996 9.111 1.00 90.38 86 LEU A O 1
ATOM 654 N N . VAL A 1 87 ? -15.112 -7.397 7.751 1.00 93.69 87 VAL A N 1
ATOM 655 C CA . VAL A 1 87 ? -15.995 -8.556 7.956 1.00 93.69 87 VAL A CA 1
ATOM 656 C C . VAL A 1 87 ? -15.736 -9.217 9.306 1.00 93.69 87 VAL A C 1
ATOM 658 O O . VAL A 1 87 ? -16.682 -9.568 9.990 1.00 93.69 87 VAL A O 1
ATOM 661 N N . GLY A 1 88 ? -14.473 -9.391 9.702 1.00 80.00 88 GLY A N 1
ATOM 662 C CA . GLY A 1 88 ? -14.119 -9.997 10.988 1.00 80.00 88 GLY A CA 1
ATOM 663 C C . GLY A 1 88 ? -14.371 -9.091 12.198 1.00 80.00 88 GLY A C 1
ATOM 664 O O . GLY A 1 88 ? -14.412 -9.586 13.319 1.00 80.00 88 GLY A O 1
ATOM 665 N N . ALA A 1 89 ? -14.512 -7.779 11.989 1.00 60.88 89 ALA A N 1
ATOM 666 C CA . ALA A 1 89 ? -14.919 -6.819 13.014 1.00 60.88 89 ALA A CA 1
ATOM 667 C C . ALA A 1 89 ? -16.445 -6.598 13.087 1.00 60.88 89 ALA A C 1
ATOM 669 O O . ALA A 1 89 ? -16.883 -5.883 13.990 1.00 60.88 89 ALA A O 1
ATOM 670 N N . ALA A 1 90 ? -17.222 -7.154 12.147 1.00 51.69 90 ALA A N 1
ATOM 671 C CA . ALA A 1 90 ? -18.688 -7.135 12.139 1.00 51.69 90 ALA A CA 1
ATOM 672 C C . ALA A 1 90 ? -19.263 -8.336 12.905 1.00 51.69 90 ALA A C 1
ATOM 674 O O . ALA A 1 90 ? -20.334 -8.157 13.527 1.00 51.69 90 ALA A O 1
#

Organism: NCBI:txid994320

pLDDT: mean 88.98, std 10.74, range [44.34, 97.0]

Foldseek 3Di:
DDDPDDDPVNVVLVVLLVVLLVVLVVQVVVCVVVVHCPSSVPVNVVSLCCNQVVQCVVVVNDCPDPSNVSNVVSVVVSVVVVVCCVVVVD